Protein AF-A0A1V5YDN8-F1 (afdb_monomer_lite)

Secondary structure (DSSP, 8-state):
----SHHHHHHHHHHTT--HHHHHHHHHHHHH-TTS-EEHHHHHHHHT--HHHHHHHHHHHHHTTSEEEE-SS--TTS----TT--EEEE-HHHHHHHH--

pLDDT: mean 71.86, std 17.34, range [34.38, 89.69]

Structure (mmCIF, N/CA/C/O backbone):
data_AF-A0A1V5YDN8-F1
#
_entry.id   AF-A0A1V5YDN8-F1
#
loop_
_atom_site.group_PDB
_atom_site.id
_atom_site.type_symbol
_atom_site.label_atom_id
_atom_site.label_alt_id
_atom_site.label_comp_id
_atom_site.label_asym_id
_atom_site.label_entity_id
_atom_site.label_seq_id
_atom_site.pdbx_PDB_ins_code
_atom_site.Cartn_x
_atom_site.Cartn_y
_atom_site.Cartn_z
_atom_site.occupancy
_atom_site.B_iso_or_equiv
_atom_site.auth_seq_id
_atom_site.auth_comp_id
_atom_site.auth_asym_id
_atom_site.auth_atom_id
_atom_site.pdbx_PDB_model_num
ATOM 1 N N . MET A 1 1 ? -22.608 0.237 30.790 1.00 35.69 1 MET A N 1
ATOM 2 C CA . MET A 1 1 ? -21.346 -0.031 30.065 1.00 35.69 1 MET A CA 1
ATOM 3 C C . MET A 1 1 ? -21.598 0.170 28.578 1.00 35.69 1 MET A C 1
ATOM 5 O O . MET A 1 1 ? -22.286 -0.649 27.990 1.00 35.69 1 MET A O 1
ATOM 9 N N . SER A 1 2 ? -21.134 1.277 27.991 1.00 40.56 2 SER A N 1
ATOM 10 C CA . SER A 1 2 ? -21.322 1.562 26.561 1.00 40.56 2 SER A CA 1
ATOM 11 C C . SER A 1 2 ? -19.953 1.623 25.885 1.00 40.56 2 SER A C 1
ATOM 13 O O . SER A 1 2 ? -19.284 2.650 25.898 1.00 40.56 2 SER A O 1
ATOM 15 N N . PHE A 1 3 ? -19.500 0.479 25.370 1.00 48.41 3 PHE A N 1
ATOM 16 C CA . PHE A 1 3 ? -18.307 0.359 24.533 1.00 48.41 3 PHE A CA 1
ATOM 17 C C . PHE A 1 3 ? -18.764 -0.002 23.123 1.00 48.41 3 PHE A C 1
ATOM 19 O O . PHE A 1 3 ? -18.933 -1.176 22.810 1.00 48.41 3 PHE A O 1
ATOM 26 N N . LYS A 1 4 ? -19.011 0.998 22.279 1.00 49.94 4 LYS A N 1
ATOM 27 C CA . LYS A 1 4 ? -19.048 0.876 20.811 1.00 49.94 4 LYS A CA 1
ATOM 28 C C . LYS A 1 4 ? -19.218 2.280 20.230 1.00 49.94 4 LYS A C 1
ATOM 30 O O . LYS A 1 4 ? -19.820 3.122 20.873 1.00 49.94 4 LYS A O 1
ATOM 35 N N . PHE A 1 5 ? -18.688 2.510 19.029 1.00 43.69 5 PHE A N 1
ATOM 36 C CA . PHE A 1 5 ? -18.848 3.719 18.192 1.00 43.69 5 PHE A CA 1
ATOM 37 C C . PHE A 1 5 ? -17.757 4.803 18.166 1.00 43.69 5 PHE A C 1
ATOM 39 O O . PHE A 1 5 ? -17.914 5.753 17.410 1.00 43.69 5 PHE A O 1
ATOM 46 N N . CYS A 1 6 ? -16.590 4.641 18.801 1.00 47.97 6 CYS A N 1
ATOM 47 C CA . CYS A 1 6 ? -15.464 5.555 18.502 1.00 47.97 6 CYS A CA 1
ATOM 48 C C . CYS A 1 6 ? -14.679 5.156 17.225 1.00 47.97 6 CYS A C 1
ATOM 50 O O . CYS A 1 6 ? -14.024 5.981 16.593 1.00 47.97 6 CYS A O 1
ATOM 52 N N . TRP A 1 7 ? -14.785 3.893 16.791 1.00 46.62 7 TRP A N 1
ATOM 53 C CA . TRP A 1 7 ? -14.015 3.357 15.657 1.00 46.62 7 TRP A CA 1
ATOM 54 C C . TRP A 1 7 ? -14.628 3.663 14.282 1.00 46.62 7 TRP A C 1
ATOM 56 O O . TRP A 1 7 ? -13.894 3.878 13.325 1.00 46.62 7 TRP A O 1
ATOM 66 N N . LEU A 1 8 ? -15.958 3.753 14.178 1.00 45.59 8 LEU A N 1
ATOM 67 C CA . LEU A 1 8 ? -16.647 3.989 12.901 1.00 45.59 8 LEU A CA 1
ATOM 68 C C . LEU A 1 8 ? -16.438 5.418 12.376 1.00 45.59 8 LEU A C 1
ATOM 70 O O . LEU A 1 8 ? -16.103 5.594 11.210 1.00 45.59 8 LEU A O 1
ATOM 74 N N . GLY A 1 9 ? -16.538 6.441 13.232 1.00 40.19 9 GLY A N 1
ATOM 75 C CA . GLY A 1 9 ? -16.354 7.837 12.807 1.00 40.19 9 GLY A CA 1
ATOM 76 C C . GLY A 1 9 ? -14.923 8.173 12.366 1.00 40.19 9 GLY A C 1
ATOM 77 O O . GLY A 1 9 ? -14.725 9.008 11.484 1.00 40.19 9 GLY A O 1
ATOM 78 N N . LYS A 1 10 ? -13.917 7.499 12.940 1.00 49.84 10 LYS A N 1
ATOM 79 C CA . LYS A 1 10 ? -12.508 7.675 12.555 1.00 49.84 10 LYS A CA 1
ATOM 80 C C . LYS A 1 10 ? -12.221 7.056 11.183 1.00 49.84 10 LYS A C 1
ATOM 82 O O . LYS A 1 10 ? -11.536 7.670 10.376 1.00 49.84 10 LYS A O 1
ATOM 87 N N . VAL A 1 11 ? -12.812 5.892 10.905 1.00 51.50 11 VAL A N 1
ATOM 88 C CA . VAL A 1 11 ? -12.684 5.188 9.619 1.00 51.50 11 VAL A CA 1
ATOM 89 C C . VAL A 1 11 ? -13.361 5.956 8.480 1.00 51.50 11 VAL A C 1
ATOM 91 O O . VAL A 1 11 ? -12.768 6.083 7.412 1.00 51.50 11 VAL A O 1
ATOM 94 N N . VAL A 1 12 ? -14.549 6.530 8.712 1.00 50.78 12 VAL A N 1
ATOM 95 C CA . VAL A 1 12 ? -15.275 7.312 7.692 1.00 50.78 12 VAL A CA 1
ATOM 96 C C . VAL A 1 12 ? -14.492 8.567 7.286 1.00 50.78 12 VAL A C 1
ATOM 98 O O . VAL A 1 12 ? -14.306 8.801 6.097 1.00 50.78 12 VAL A O 1
ATOM 101 N N . LYS A 1 13 ? -13.918 9.312 8.245 1.00 50.66 13 LYS A N 1
ATOM 102 C CA . LYS A 1 13 ? -13.059 10.474 7.937 1.00 50.66 13 LYS A CA 1
ATOM 103 C C . LYS A 1 13 ? -11.800 10.113 7.143 1.00 50.66 13 LYS A C 1
ATOM 105 O O . LYS A 1 13 ? -11.335 10.925 6.352 1.00 50.66 13 LYS A O 1
ATOM 110 N N . SER A 1 14 ? -11.232 8.925 7.350 1.00 52.34 14 SER A N 1
ATOM 111 C CA . SER A 1 14 ? -10.063 8.473 6.585 1.00 52.34 14 SER A CA 1
ATOM 112 C C . SER A 1 14 ? -10.414 8.061 5.152 1.00 52.34 14 SER A C 1
ATOM 114 O O . SER A 1 14 ? -9.571 8.174 4.266 1.00 52.34 14 SER A O 1
ATOM 116 N N . MET A 1 15 ? -11.656 7.641 4.904 1.00 55.06 15 MET A N 1
ATOM 117 C CA . MET A 1 15 ? -12.123 7.182 3.593 1.00 55.06 15 MET A CA 1
ATOM 118 C C . MET A 1 15 ? -12.308 8.334 2.590 1.00 55.06 15 MET A C 1
ATOM 120 O O . MET A 1 15 ? -12.000 8.158 1.412 1.00 55.06 15 MET A O 1
ATOM 124 N N . ASP A 1 16 ?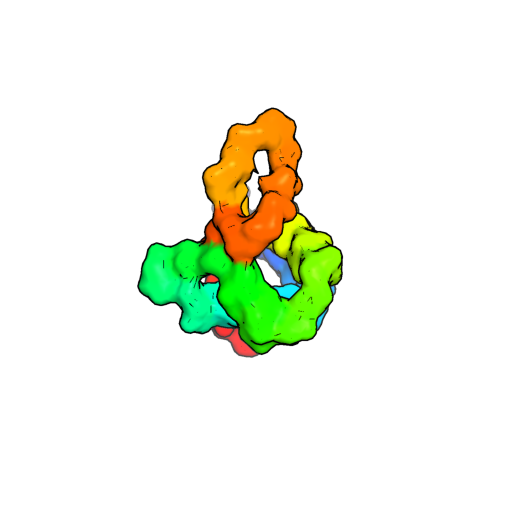 -12.700 9.521 3.068 1.00 58.50 16 ASP A N 1
ATOM 125 C CA . ASP A 1 16 ? -12.752 10.768 2.280 1.00 58.50 16 ASP A CA 1
ATOM 126 C C . ASP A 1 16 ? -11.363 11.333 1.933 1.00 58.50 16 ASP A C 1
ATOM 128 O O . ASP A 1 16 ? -11.225 12.167 1.042 1.00 58.50 16 ASP A O 1
ATOM 132 N N . LEU A 1 17 ? -10.306 10.883 2.618 1.00 67.94 17 LEU A N 1
ATOM 133 C CA . LEU A 1 17 ? -8.938 11.347 2.374 1.00 67.94 17 LEU A CA 1
ATOM 134 C C . LEU A 1 17 ? -8.225 10.557 1.266 1.00 67.94 17 LEU A C 1
ATOM 136 O O . LEU A 1 17 ? -7.163 10.990 0.808 1.00 67.94 17 LEU A O 1
ATOM 140 N N . LEU 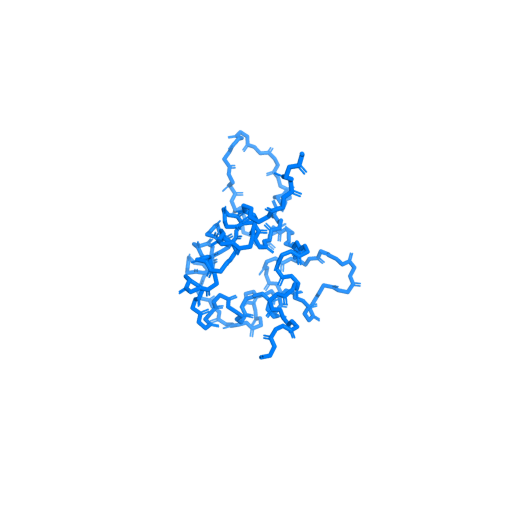A 1 18 ? -8.764 9.409 0.850 1.00 78.69 18 LEU A N 1
ATOM 141 C CA . LEU A 1 18 ? -8.155 8.559 -0.171 1.00 78.69 18 LEU A CA 1
ATOM 142 C C . LEU A 1 18 ? -8.559 9.005 -1.571 1.00 78.69 18 LEU A C 1
ATOM 144 O O . LEU A 1 18 ? -9.737 8.961 -1.929 1.00 78.69 18 LEU A O 1
ATOM 148 N N . ASP A 1 19 ? -7.563 9.349 -2.382 1.00 84.50 19 ASP A N 1
ATOM 149 C CA . ASP A 1 19 ? -7.783 9.643 -3.794 1.00 84.50 19 ASP A CA 1
ATOM 150 C C . ASP A 1 19 ? -7.850 8.355 -4.645 1.00 84.50 19 ASP A C 1
ATOM 152 O O . ASP A 1 19 ? -7.588 7.238 -4.180 1.00 84.50 19 ASP A O 1
ATOM 156 N N . ASP A 1 20 ? -8.207 8.498 -5.923 1.00 85.88 20 ASP A N 1
ATOM 157 C CA . ASP A 1 20 ? -8.319 7.363 -6.847 1.00 85.88 20 ASP A CA 1
ATOM 158 C C . ASP A 1 20 ? -7.005 6.596 -7.016 1.00 85.88 20 ASP A C 1
ATOM 160 O O . ASP A 1 20 ? -6.999 5.377 -7.210 1.00 85.88 20 ASP A O 1
ATOM 164 N N . MET A 1 21 ? -5.870 7.288 -6.927 1.00 87.56 21 MET A N 1
ATOM 165 C CA . MET A 1 21 ? -4.562 6.659 -7.055 1.00 87.56 21 MET A CA 1
ATOM 166 C C . MET A 1 21 ? -4.222 5.810 -5.833 1.00 87.56 21 MET A C 1
ATOM 168 O O . MET A 1 21 ? -3.683 4.715 -5.995 1.00 87.56 21 MET A O 1
ATOM 172 N N . ASP A 1 22 ? -4.593 6.251 -4.637 1.00 88.38 22 ASP A N 1
ATOM 173 C CA . ASP A 1 22 ? -4.454 5.481 -3.406 1.00 88.38 22 ASP A CA 1
ATOM 174 C C . ASP A 1 22 ? -5.306 4.203 -3.472 1.00 88.38 22 ASP A C 1
ATOM 176 O O . ASP A 1 22 ? -4.812 3.107 -3.195 1.00 88.38 22 ASP A O 1
ATOM 180 N N . ARG A 1 23 ? -6.548 4.300 -3.966 1.00 87.56 23 ARG A N 1
ATOM 181 C CA . ARG A 1 23 ? -7.415 3.129 -4.202 1.00 87.56 23 AR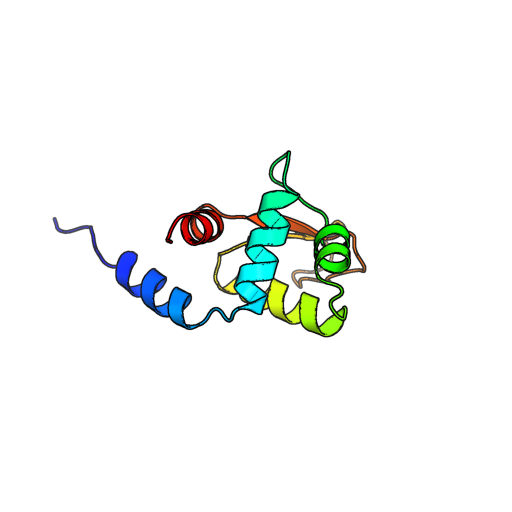G A CA 1
ATOM 182 C C . ARG A 1 23 ? -6.815 2.164 -5.224 1.00 87.56 23 ARG A C 1
ATOM 184 O O . ARG A 1 23 ? -6.852 0.947 -5.025 1.00 87.56 23 ARG A O 1
ATOM 191 N N . ARG A 1 24 ? -6.219 2.682 -6.303 1.00 89.06 24 ARG A N 1
ATOM 192 C CA . ARG A 1 24 ? -5.513 1.868 -7.308 1.00 89.06 24 ARG A CA 1
ATOM 193 C C . ARG A 1 24 ? -4.290 1.166 -6.724 1.00 89.06 24 ARG A C 1
ATOM 195 O O . ARG A 1 24 ? -4.045 0.017 -7.080 1.00 89.06 24 ARG A O 1
ATOM 202 N N . ILE A 1 25 ? -3.556 1.809 -5.816 1.00 89.19 25 ILE A N 1
ATOM 203 C CA . ILE A 1 25 ? -2.438 1.190 -5.089 1.00 89.19 25 ILE A CA 1
ATOM 204 C C . ILE A 1 25 ? -2.937 0.043 -4.208 1.00 89.19 25 ILE A C 1
ATOM 206 O O . ILE A 1 25 ? -2.401 -1.060 -4.307 1.00 89.19 25 ILE A O 1
ATOM 210 N N . LEU A 1 26 ? -3.986 0.259 -3.410 1.00 89.69 26 LEU A N 1
ATOM 211 C CA . LEU A 1 26 ? -4.566 -0.787 -2.557 1.00 89.69 26 LEU A CA 1
ATOM 212 C C . LEU A 1 26 ? -5.055 -1.986 -3.381 1.00 89.69 26 LEU A C 1
ATOM 214 O O . LEU A 1 26 ? -4.746 -3.132 -3.056 1.00 89.69 26 LEU A O 1
ATOM 218 N N . ARG A 1 27 ? -5.744 -1.730 -4.499 1.00 89.44 27 ARG A N 1
ATOM 219 C CA . ARG A 1 27 ? -6.182 -2.778 -5.430 1.00 89.44 27 ARG A CA 1
ATOM 220 C C . ARG A 1 27 ? -5.001 -3.528 -6.044 1.00 89.44 27 ARG A C 1
ATOM 222 O O . ARG A 1 27 ? -5.007 -4.754 -6.075 1.00 89.44 27 ARG A O 1
ATOM 229 N N . ALA A 1 28 ? -3.970 -2.812 -6.488 1.00 89.62 28 ALA A N 1
ATOM 230 C CA . ALA A 1 28 ? -2.789 -3.431 -7.077 1.00 89.62 28 ALA A CA 1
ATOM 231 C C . ALA A 1 28 ? -2.026 -4.309 -6.072 1.00 89.62 28 ALA A C 1
ATOM 233 O O . ALA A 1 28 ? -1.473 -5.333 -6.480 1.00 89.62 28 ALA A O 1
ATOM 234 N N . ILE A 1 29 ? -2.019 -3.933 -4.785 1.00 89.00 29 ILE A N 1
ATOM 235 C CA . ILE A 1 29 ? -1.489 -4.761 -3.696 1.00 89.00 29 ILE A CA 1
ATOM 236 C C . ILE A 1 29 ? -2.337 -6.025 -3.539 1.00 89.00 29 ILE A C 1
ATOM 238 O O . ILE A 1 29 ? -1.778 -7.115 -3.540 1.00 89.00 29 ILE A O 1
ATOM 242 N N . TRP A 1 30 ? -3.664 -5.897 -3.452 1.00 88.56 30 TRP A N 1
ATOM 243 C CA . TRP A 1 30 ? -4.583 -7.033 -3.304 1.00 88.56 30 TRP A CA 1
ATOM 244 C C . TRP A 1 30 ? -4.425 -8.071 -4.415 1.00 88.56 30 TRP A C 1
ATOM 246 O O . TRP A 1 30 ? -4.196 -9.242 -4.138 1.00 88.56 30 TRP A O 1
ATOM 256 N N . GLU A 1 31 ? -4.470 -7.630 -5.673 1.00 87.06 31 GLU A N 1
ATOM 257 C CA . GLU A 1 31 ? -4.386 -8.505 -6.850 1.00 87.06 31 GLU A CA 1
ATOM 258 C C . GLU A 1 31 ? -3.074 -9.296 -6.931 1.00 87.06 31 GLU A C 1
ATOM 260 O O . GLU A 1 31 ? -3.015 -10.340 -7.574 1.00 87.06 31 GLU A O 1
ATOM 265 N N . ARG A 1 32 ? -2.005 -8.787 -6.313 1.00 83.31 32 ARG A N 1
ATOM 266 C CA . ARG A 1 32 ? -0.649 -9.354 -6.395 1.00 83.31 32 ARG A CA 1
ATOM 267 C C . ARG A 1 32 ? -0.188 -9.991 -5.087 1.00 83.31 32 ARG A C 1
ATOM 269 O O . ARG A 1 32 ? 0.927 -10.499 -5.019 1.00 83.31 32 ARG A O 1
ATOM 276 N N . SER A 1 33 ? -1.036 -9.974 -4.065 1.00 78.44 33 SER A N 1
ATOM 277 C CA . SER A 1 33 ? -0.774 -10.504 -2.731 1.00 78.44 33 SER A CA 1
ATOM 278 C C . SER A 1 33 ? -1.333 -11.925 -2.602 1.00 78.44 33 SER A C 1
ATOM 280 O O . SER A 1 33 ? -2.220 -12.198 -1.798 1.00 78.44 33 SER A O 1
ATOM 282 N N . LEU A 1 34 ? -0.816 -12.859 -3.412 1.00 66.94 34 LEU A N 1
ATOM 283 C CA . LEU A 1 34 ? -1.239 -14.270 -3.361 1.00 66.94 34 LEU A CA 1
ATOM 284 C C . LEU A 1 34 ? -0.958 -14.917 -1.992 1.00 66.94 34 LEU A C 1
ATOM 286 O O . LEU A 1 34 ? -1.677 -15.818 -1.575 1.00 66.94 34 LEU A O 1
ATOM 290 N N . THR A 1 35 ? 0.072 -14.444 -1.284 1.00 67.94 35 THR A N 1
ATOM 291 C CA . THR A 1 35 ? 0.530 -14.962 0.018 1.00 67.94 35 THR A CA 1
ATOM 292 C C . THR A 1 35 ? 0.381 -13.950 1.160 1.00 67.94 35 THR A C 1
ATOM 294 O O . THR A 1 35 ? 0.896 -14.162 2.255 1.00 67.94 35 THR A O 1
ATOM 297 N N . GLY A 1 36 ? -0.302 -12.827 0.928 1.00 76.38 36 GLY A N 1
ATOM 298 C CA . GLY A 1 36 ? -0.476 -11.768 1.923 1.00 76.38 36 GLY A CA 1
ATOM 299 C C . GLY A 1 36 ? 0.569 -10.648 1.861 1.00 76.38 36 GLY A C 1
ATOM 300 O O . GLY A 1 36 ? 0.248 -9.545 2.300 1.00 76.38 36 GLY A O 1
ATOM 301 N N . TRP A 1 37 ? 1.750 -10.873 1.276 1.00 83.75 37 TRP A N 1
ATOM 302 C CA . TRP A 1 37 ? 2.792 -9.855 1.078 1.00 83.75 37 TRP A CA 1
ATOM 303 C C . TRP A 1 37 ? 3.133 -9.680 -0.406 1.00 83.75 37 TRP A C 1
ATOM 305 O O . TRP A 1 37 ? 3.154 -10.642 -1.169 1.00 83.75 37 TRP A O 1
ATOM 315 N N . VAL A 1 38 ? 3.431 -8.449 -0.822 1.00 86.06 38 VAL A N 1
ATOM 316 C CA . VAL A 1 38 ? 3.826 -8.105 -2.194 1.00 86.06 38 VAL A CA 1
ATOM 317 C C . VAL A 1 38 ? 4.985 -7.120 -2.199 1.00 86.06 38 VAL A C 1
ATOM 319 O O . VAL A 1 38 ? 5.016 -6.174 -1.418 1.00 86.06 38 VAL A O 1
ATOM 322 N N . PHE A 1 39 ? 5.932 -7.285 -3.115 1.00 84.06 39 PHE A N 1
ATOM 323 C CA . PHE A 1 39 ? 6.996 -6.300 -3.281 1.00 84.06 39 PHE A CA 1
ATOM 324 C C . PHE A 1 39 ? 6.483 -5.003 -3.914 1.00 84.06 39 PHE A C 1
ATOM 326 O O . PHE A 1 39 ? 5.718 -5.014 -4.883 1.00 84.06 39 PHE A O 1
ATOM 333 N N . SER A 1 40 ? 6.966 -3.866 -3.415 1.00 82.50 40 SER A N 1
ATOM 334 C CA . SER A 1 40 ? 6.604 -2.542 -3.924 1.00 82.50 40 SER A CA 1
ATOM 335 C C . SER A 1 40 ? 6.954 -2.353 -5.406 1.00 82.50 40 SER A C 1
ATOM 337 O O . SER A 1 40 ? 6.216 -1.668 -6.112 1.00 82.50 40 SER A O 1
ATOM 339 N N . VAL A 1 41 ? 7.992 -3.019 -5.934 1.00 81.06 41 VAL A N 1
ATOM 340 C CA . VAL A 1 41 ? 8.281 -3.034 -7.385 1.00 81.06 41 VAL A CA 1
ATOM 341 C C . VAL A 1 41 ? 7.141 -3.594 -8.225 1.00 81.06 41 VAL A C 1
ATOM 343 O O . VAL A 1 41 ? 6.873 -3.062 -9.302 1.00 81.06 41 VAL A O 1
ATOM 346 N N . ASN A 1 42 ? 6.432 -4.613 -7.738 1.00 82.19 42 ASN A N 1
ATOM 347 C CA . ASN A 1 42 ? 5.350 -5.246 -8.492 1.00 82.19 42 ASN A CA 1
ATOM 348 C C . ASN A 1 42 ? 4.153 -4.299 -8.600 1.00 82.19 42 ASN A C 1
ATOM 350 O O . ASN A 1 42 ? 3.531 -4.186 -9.655 1.00 82.19 42 ASN A O 1
ATOM 354 N N . VAL A 1 43 ? 3.875 -3.563 -7.523 1.00 84.94 43 VAL A N 1
ATOM 355 C CA . VAL A 1 43 ? 2.829 -2.535 -7.482 1.00 84.94 43 VAL A CA 1
ATOM 356 C C . VAL A 1 43 ? 3.227 -1.324 -8.336 1.00 84.94 43 VAL A C 1
ATOM 358 O O . VAL A 1 43 ? 2.407 -0.809 -9.094 1.00 84.94 43 VAL A O 1
ATOM 361 N N . LYS A 1 44 ? 4.499 -0.903 -8.284 1.00 84.75 44 LYS A N 1
ATOM 362 C CA . LYS A 1 44 ? 5.036 0.181 -9.123 1.00 84.75 44 LYS A CA 1
ATOM 363 C C . LYS A 1 44 ? 4.882 -0.138 -10.607 1.00 84.75 44 LYS A C 1
ATOM 365 O O . LYS A 1 44 ? 4.370 0.685 -11.363 1.00 84.75 44 LYS A O 1
ATOM 370 N N . SER A 1 45 ? 5.330 -1.330 -11.004 1.00 82.38 45 SER A N 1
ATOM 371 C CA . SER A 1 45 ? 5.293 -1.815 -12.384 1.00 82.38 45 SER A CA 1
ATOM 372 C C . SER A 1 45 ? 3.858 -1.869 -12.915 1.00 82.38 45 SER A C 1
ATOM 374 O O . SER A 1 45 ? 3.578 -1.375 -14.006 1.00 82.38 45 SER A O 1
ATOM 376 N N . ALA A 1 46 ? 2.922 -2.355 -12.096 1.00 84.50 46 ALA A N 1
ATOM 377 C CA . ALA A 1 46 ? 1.504 -2.425 -12.437 1.00 84.50 46 ALA A CA 1
ATOM 378 C C . ALA A 1 46 ? 0.865 -1.064 -12.729 1.00 84.50 46 ALA A C 1
ATOM 380 O O . ALA A 1 46 ? 0.022 -0.947 -13.616 1.00 84.50 46 ALA A O 1
ATOM 381 N N . LEU A 1 47 ? 1.249 -0.039 -11.969 1.00 85.00 47 LEU A N 1
ATOM 382 C CA . LEU A 1 47 ? 0.634 1.283 -12.055 1.00 85.00 47 LEU A CA 1
ATOM 383 C C . LEU A 1 47 ? 1.432 2.263 -12.920 1.00 85.00 47 LEU A C 1
ATOM 385 O O . LEU A 1 47 ? 0.971 3.384 -13.121 1.00 85.00 47 LEU A O 1
ATOM 389 N N . ARG A 1 48 ? 2.606 1.854 -13.427 1.00 84.19 48 ARG A N 1
ATOM 390 C CA . ARG A 1 48 ? 3.556 2.702 -14.171 1.00 84.19 48 ARG A CA 1
ATOM 391 C C . ARG A 1 48 ? 3.819 4.040 -13.468 1.00 84.19 48 ARG A C 1
ATOM 393 O O . ARG A 1 48 ? 3.927 5.080 -14.108 1.00 84.19 48 ARG A O 1
ATOM 400 N N . LEU A 1 49 ? 3.896 4.010 -12.136 1.00 79.50 49 LEU A N 1
ATOM 401 C CA . LEU A 1 49 ? 4.071 5.211 -11.323 1.00 79.50 49 LEU A CA 1
ATOM 402 C C . LEU A 1 49 ? 5.537 5.594 -11.170 1.00 79.50 49 LEU A C 1
ATOM 404 O O . LEU A 1 49 ? 6.425 4.745 -11.020 1.00 79.50 49 LEU A O 1
ATOM 408 N N . GLU A 1 50 ? 5.770 6.902 -11.101 1.00 78.94 50 GLU A N 1
ATOM 409 C CA . GLU A 1 50 ? 7.057 7.433 -10.684 1.00 78.94 50 GLU A CA 1
ATOM 410 C C . GLU A 1 50 ? 7.388 7.004 -9.254 1.00 78.94 50 GLU A C 1
ATOM 412 O O . GLU A 1 50 ? 6.542 7.000 -8.354 1.00 78.94 50 GLU A O 1
ATOM 417 N N . LYS A 1 51 ? 8.664 6.672 -9.033 1.00 71.56 51 LYS A N 1
ATOM 418 C CA . LYS A 1 51 ? 9.156 6.149 -7.752 1.00 71.56 51 LYS A CA 1
ATOM 419 C C . LYS A 1 51 ? 8.808 7.085 -6.591 1.00 71.56 51 LYS A C 1
ATOM 421 O O . LYS A 1 51 ? 8.241 6.636 -5.602 1.00 71.56 51 LYS A O 1
ATOM 426 N N . LYS A 1 52 ? 9.114 8.380 -6.717 1.00 74.94 52 LYS A N 1
ATOM 427 C CA . LYS A 1 52 ? 8.907 9.369 -5.647 1.00 74.94 52 LYS A CA 1
ATOM 428 C C . LYS A 1 52 ? 7.427 9.518 -5.284 1.00 74.94 52 LYS A C 1
ATOM 430 O O . LYS A 1 52 ? 7.086 9.497 -4.104 1.00 74.94 52 LYS A O 1
ATOM 435 N N . ALA A 1 53 ? 6.560 9.597 -6.294 1.00 77.75 53 ALA A N 1
ATOM 436 C CA . ALA A 1 53 ? 5.116 9.700 -6.107 1.00 77.75 53 ALA A CA 1
ATOM 437 C C . ALA A 1 53 ? 4.541 8.457 -5.412 1.00 77.75 53 ALA A C 1
ATOM 439 O O . ALA A 1 53 ? 3.726 8.571 -4.499 1.00 77.75 53 ALA A O 1
ATOM 440 N N . MET A 1 54 ? 5.004 7.265 -5.797 1.00 82.75 54 MET A N 1
ATOM 441 C CA . MET A 1 54 ? 4.564 6.020 -5.178 1.00 82.75 54 MET A CA 1
ATOM 442 C C . MET A 1 54 ? 5.000 5.917 -3.711 1.00 82.75 54 MET A C 1
ATOM 444 O O . MET A 1 54 ? 4.190 5.558 -2.862 1.00 82.75 54 MET A O 1
ATOM 448 N N . LEU A 1 55 ? 6.258 6.243 -3.397 1.00 80.06 55 LEU A N 1
ATOM 449 C CA . LEU A 1 55 ? 6.766 6.157 -2.025 1.00 80.06 55 LEU A CA 1
ATOM 450 C C . LEU A 1 55 ? 6.011 7.098 -1.082 1.00 80.06 55 LEU A C 1
ATOM 452 O O . LEU A 1 55 ? 5.604 6.660 -0.010 1.00 80.06 55 LEU A O 1
ATOM 456 N N . GLY A 1 56 ? 5.748 8.342 -1.499 1.00 81.88 56 GLY A N 1
ATOM 457 C CA . GLY A 1 56 ? 4.954 9.282 -0.699 1.00 81.88 56 GLY A CA 1
ATOM 458 C C . GLY A 1 56 ? 3.555 8.746 -0.377 1.00 81.88 56 GLY A C 1
ATOM 459 O O . GLY A 1 56 ? 3.094 8.838 0.759 1.00 81.88 56 GLY A O 1
ATOM 460 N N . ARG A 1 57 ? 2.911 8.094 -1.351 1.00 86.06 57 ARG A N 1
ATOM 461 C CA . ARG A 1 57 ? 1.593 7.466 -1.170 1.00 86.06 57 ARG A CA 1
ATOM 462 C C . ARG A 1 57 ? 1.640 6.243 -0.260 1.00 86.06 57 ARG A C 1
ATOM 464 O O . ARG A 1 57 ? 0.767 6.081 0.582 1.00 86.06 57 ARG A O 1
ATOM 471 N N . LEU A 1 58 ? 2.668 5.403 -0.373 1.00 85.25 58 LEU A N 1
ATOM 472 C CA . LEU A 1 58 ? 2.841 4.244 0.507 1.00 85.25 58 LEU A CA 1
ATOM 473 C C . LEU A 1 58 ? 3.087 4.652 1.965 1.00 85.25 58 LEU A C 1
ATOM 475 O O . LEU A 1 58 ? 2.526 4.028 2.862 1.00 85.25 58 LEU A O 1
ATOM 479 N N . VAL A 1 59 ? 3.883 5.700 2.206 1.00 83.81 59 VAL A N 1
ATOM 480 C CA . VAL A 1 59 ? 4.083 6.257 3.556 1.00 83.81 59 VAL A CA 1
ATOM 481 C C . VAL A 1 59 ? 2.744 6.703 4.132 1.00 83.81 59 VAL A C 1
ATOM 483 O O . VAL A 1 59 ? 2.349 6.227 5.193 1.00 83.81 59 VAL A O 1
ATOM 486 N N . ARG A 1 60 ? 1.994 7.512 3.379 1.00 83.75 60 ARG A N 1
ATOM 487 C CA . ARG A 1 60 ? 0.669 7.988 3.783 1.00 83.75 60 ARG A CA 1
ATOM 488 C C . ARG A 1 60 ? -0.304 6.838 4.073 1.00 83.75 60 ARG A C 1
ATOM 490 O O . ARG A 1 60 ? -0.957 6.826 5.110 1.00 83.75 60 ARG A O 1
ATOM 497 N N . LEU A 1 61 ? -0.399 5.846 3.185 1.00 87.19 61 LEU A N 1
ATOM 498 C CA . LEU A 1 61 ? -1.276 4.681 3.363 1.00 87.19 61 LEU A CA 1
ATOM 499 C C . LEU A 1 61 ? -0.901 3.842 4.592 1.00 87.19 61 LEU A C 1
ATOM 501 O O . LEU A 1 61 ? -1.785 3.264 5.229 1.00 87.19 61 LEU A O 1
ATOM 505 N N . LYS A 1 62 ? 0.390 3.779 4.936 1.00 86.94 62 LYS A N 1
ATOM 506 C CA . LYS A 1 62 ? 0.864 3.129 6.160 1.00 86.94 62 LYS A CA 1
ATOM 507 C C . LYS A 1 62 ? 0.477 3.929 7.401 1.00 86.94 62 LYS A C 1
ATOM 509 O O . LYS A 1 62 ? -0.039 3.345 8.346 1.00 86.94 62 LYS A O 1
ATOM 514 N N . GLU A 1 63 ? 0.693 5.242 7.397 1.00 84.31 63 GLU A N 1
ATOM 515 C CA . GLU A 1 63 ? 0.318 6.132 8.507 1.00 84.31 63 GLU A CA 1
ATOM 516 C C . GLU A 1 63 ? -1.190 6.102 8.785 1.00 84.31 63 GLU A C 1
ATOM 518 O O . GLU A 1 63 ? -1.616 6.133 9.938 1.00 84.31 63 GLU A O 1
ATOM 523 N N . LEU A 1 64 ? -2.000 5.964 7.734 1.00 84.62 64 LEU A N 1
ATOM 524 C CA . LEU A 1 64 ? -3.450 5.795 7.835 1.00 84.62 64 LEU A CA 1
ATOM 525 C C . LEU A 1 64 ? -3.881 4.376 8.256 1.00 84.62 64 LEU A C 1
ATOM 527 O O . LEU A 1 64 ? -5.060 4.151 8.520 1.00 84.62 64 LEU A O 1
ATOM 531 N N . GLY A 1 65 ? -2.954 3.417 8.329 1.00 85.75 65 GLY A N 1
ATOM 532 C CA . GLY A 1 65 ? -3.219 2.047 8.773 1.00 85.75 65 GLY A CA 1
ATOM 533 C C . GLY A 1 65 ? -3.844 1.130 7.718 1.00 85.75 65 GLY A C 1
ATOM 534 O O . GLY A 1 65 ? -4.346 0.061 8.067 1.00 85.75 65 GLY A O 1
ATOM 535 N N . TYR A 1 66 ? -3.823 1.502 6.435 1.00 87.19 66 TYR A N 1
ATOM 536 C CA . TYR A 1 66 ? -4.364 0.675 5.345 1.00 87.19 66 TYR A CA 1
ATOM 537 C C . TYR A 1 66 ? -3.393 -0.407 4.870 1.00 87.19 66 TYR A C 1
ATOM 539 O O . TYR A 1 66 ? -3.816 -1.441 4.346 1.00 87.19 66 TYR A O 1
ATOM 547 N N . ILE A 1 67 ? -2.091 -0.180 5.052 1.00 89.44 67 ILE A N 1
ATOM 548 C CA . ILE A 1 67 ? -1.054 -1.141 4.682 1.00 89.44 67 ILE A CA 1
ATOM 549 C C . ILE A 1 67 ? -0.031 -1.318 5.799 1.00 89.44 67 ILE A C 1
ATOM 551 O O . ILE A 1 67 ? 0.344 -0.372 6.488 1.00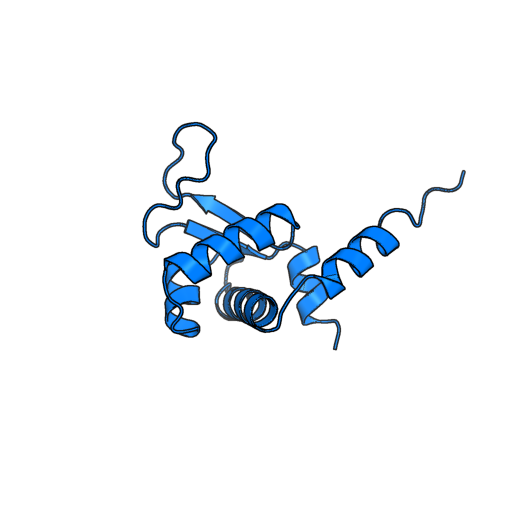 89.44 67 ILE A O 1
ATOM 555 N N . ASN A 1 68 ? 0.481 -2.535 5.905 1.00 87.00 68 ASN A N 1
ATOM 556 C CA . ASN A 1 68 ? 1.738 -2.826 6.565 1.00 87.00 68 ASN A CA 1
ATOM 557 C C . ASN A 1 68 ? 2.860 -2.733 5.529 1.00 87.00 68 ASN A C 1
ATOM 559 O O . ASN A 1 68 ? 2.713 -3.192 4.396 1.00 87.00 68 ASN A O 1
ATOM 563 N N . ALA A 1 69 ? 3.992 -2.156 5.924 1.00 82.94 69 ALA A N 1
ATOM 564 C CA . ALA A 1 69 ? 5.197 -2.140 5.105 1.00 82.94 69 ALA A CA 1
ATOM 565 C C . ALA A 1 69 ? 6.384 -2.618 5.937 1.00 82.94 69 ALA A C 1
ATOM 567 O O . ALA A 1 69 ? 6.691 -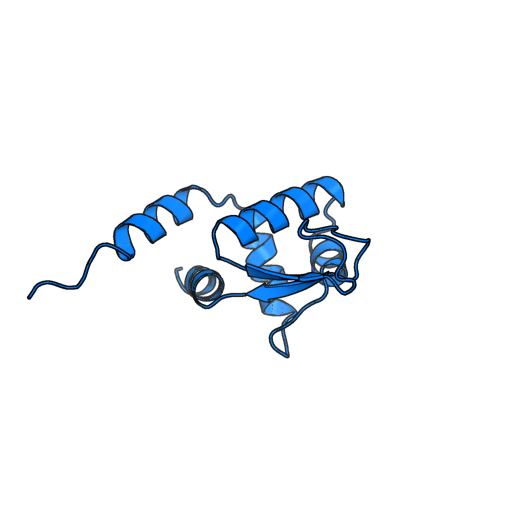2.010 6.971 1.00 82.94 69 ALA A O 1
ATOM 568 N N . GLN A 1 70 ? 7.034 -3.678 5.463 1.00 77.44 70 GLN A N 1
ATOM 569 C CA . GLN A 1 70 ? 8.300 -4.186 5.972 1.00 77.44 70 GLN A CA 1
ATOM 570 C C . GLN A 1 70 ? 9.411 -3.814 4.991 1.00 77.44 70 GLN A C 1
ATOM 572 O O . GLN A 1 70 ? 9.319 -4.077 3.789 1.00 77.44 70 GLN A O 1
ATOM 577 N N . SER A 1 71 ? 10.455 -3.170 5.509 1.00 68.25 71 SER A N 1
ATOM 578 C CA . SER A 1 71 ? 11.689 -2.973 4.756 1.00 68.25 71 SER A CA 1
ATOM 579 C C . SER A 1 71 ? 12.482 -4.273 4.787 1.00 68.25 71 SER A C 1
ATOM 581 O O . SER A 1 71 ? 12.638 -4.869 5.850 1.00 68.25 71 SER A O 1
ATOM 583 N N . GLY A 1 72 ? 13.020 -4.689 3.641 1.00 54.03 72 GLY A N 1
ATOM 584 C CA . GLY A 1 72 ? 13.985 -5.788 3.580 1.00 54.03 72 GLY A CA 1
ATOM 585 C C . GLY A 1 72 ? 15.317 -5.477 4.283 1.00 54.03 72 GLY A C 1
ATOM 586 O O . GLY A 1 72 ? 16.121 -6.384 4.463 1.00 54.03 72 GLY A O 1
ATOM 587 N N . SER A 1 73 ? 15.557 -4.225 4.702 1.00 45.84 73 SER A N 1
ATOM 588 C CA . SER A 1 73 ? 16.686 -3.843 5.559 1.00 45.84 73 SER A CA 1
ATOM 589 C C . SER A 1 73 ? 16.214 -2.957 6.715 1.00 45.84 73 SER A C 1
ATOM 591 O O . SER A 1 73 ? 15.693 -1.860 6.489 1.00 45.84 73 SER A O 1
ATOM 593 N N . PHE A 1 74 ? 16.388 -3.443 7.942 1.00 39.62 74 PHE A N 1
ATOM 594 C CA . PHE A 1 74 ? 16.142 -2.707 9.179 1.00 39.62 74 PHE A CA 1
ATOM 595 C C . PHE A 1 74 ? 17.366 -1.832 9.459 1.00 39.62 74 PHE A C 1
ATOM 597 O O . PHE A 1 74 ? 18.426 -2.367 9.763 1.00 39.62 74 PHE A O 1
ATOM 604 N N . ASP A 1 75 ? 17.234 -0.516 9.314 1.00 36.09 75 ASP A N 1
ATOM 605 C CA . ASP A 1 75 ? 18.236 0.428 9.809 1.00 36.09 75 ASP A CA 1
ATOM 606 C C . ASP A 1 75 ? 17.510 1.612 10.465 1.00 36.09 75 ASP A C 1
ATOM 608 O O . ASP A 1 75 ? 16.639 2.238 9.858 1.00 36.09 75 ASP A O 1
ATOM 612 N N . GLU A 1 76 ? 17.818 1.820 11.745 1.00 34.38 76 GLU A N 1
ATOM 613 C CA . GLU A 1 76 ? 17.582 3.033 12.542 1.00 34.38 76 GLU A CA 1
ATOM 614 C C . GLU A 1 76 ? 16.198 3.710 12.479 1.00 34.38 76 GLU A C 1
ATOM 616 O O . GLU A 1 76 ? 16.102 4.902 12.208 1.00 34.38 76 GLU A O 1
ATOM 621 N N . GLY A 1 77 ? 15.103 3.005 12.794 1.00 43.97 77 GLY A N 1
ATOM 622 C CA . GLY A 1 77 ? 13.851 3.645 13.260 1.00 43.97 77 GLY A CA 1
ATOM 623 C C . GLY A 1 77 ? 13.121 4.573 12.270 1.00 43.97 77 GLY A C 1
ATOM 624 O O . GLY A 1 77 ? 12.035 5.067 12.571 1.00 43.97 77 GLY A O 1
ATOM 625 N N . HIS A 1 78 ? 13.661 4.753 11.070 1.00 41.06 78 HIS A N 1
ATOM 626 C CA . HIS A 1 78 ? 13.096 5.501 9.964 1.00 41.06 78 HIS A CA 1
ATOM 627 C C . HIS A 1 78 ? 12.821 4.523 8.824 1.00 41.06 78 HIS A C 1
ATOM 629 O O . HIS A 1 78 ? 13.615 3.634 8.528 1.00 41.06 78 HIS A O 1
ATOM 635 N N . LEU A 1 79 ? 11.667 4.656 8.168 1.00 46.53 79 LEU A N 1
ATOM 636 C CA . LEU A 1 79 ? 11.350 3.892 6.961 1.00 46.53 79 LEU A CA 1
ATOM 637 C C . LEU A 1 79 ? 12.301 4.314 5.832 1.00 46.53 79 LEU A C 1
ATOM 639 O O . LEU A 1 79 ? 11.965 5.146 4.990 1.00 46.53 79 LEU A O 1
ATOM 643 N N . ILE A 1 80 ? 13.497 3.732 5.797 1.00 48.09 80 ILE A N 1
ATOM 644 C CA . ILE A 1 80 ? 14.397 3.846 4.658 1.00 48.09 80 ILE A CA 1
ATOM 645 C C . ILE A 1 80 ? 13.833 2.915 3.590 1.00 48.09 80 ILE A C 1
ATOM 647 O O . ILE A 1 80 ? 14.153 1.731 3.524 1.00 48.09 80 ILE A O 1
ATOM 651 N N . LEU A 1 81 ? 12.929 3.451 2.768 1.00 52.28 81 LEU A N 1
ATOM 652 C CA . LEU A 1 81 ? 12.395 2.774 1.593 1.00 52.28 81 LEU A CA 1
ATOM 653 C C . LEU A 1 81 ? 13.524 2.627 0.558 1.00 52.28 81 LEU A C 1
ATOM 655 O O . LEU A 1 81 ? 13.588 3.369 -0.422 1.00 52.28 81 LEU A O 1
ATOM 659 N N . LYS A 1 82 ? 14.438 1.678 0.785 1.00 50.88 82 LYS A N 1
ATOM 660 C CA . LYS A 1 82 ? 15.446 1.286 -0.201 1.00 50.88 82 LYS A CA 1
ATOM 661 C C . LYS A 1 82 ? 14.748 0.640 -1.394 1.00 50.88 82 LYS A C 1
ATOM 663 O O . LYS A 1 82 ? 13.708 -0.010 -1.262 1.00 50.88 82 LYS A O 1
ATOM 668 N N . ASP A 1 83 ? 15.299 0.922 -2.568 1.00 51.62 83 ASP A N 1
ATOM 669 C CA . ASP A 1 83 ? 14.757 0.583 -3.879 1.00 51.62 83 ASP A CA 1
ATOM 670 C C . ASP A 1 83 ? 14.117 -0.802 -3.940 1.00 51.62 83 ASP A C 1
ATOM 672 O O . ASP A 1 83 ? 14.789 -1.815 -3.833 1.00 51.62 83 ASP A O 1
ATOM 676 N N . GLY A 1 84 ? 12.802 -0.836 -4.146 1.00 54.25 84 GLY A N 1
ATOM 677 C CA . GLY A 1 84 ? 12.095 -1.992 -4.686 1.00 54.25 84 GLY A CA 1
ATOM 678 C C . GLY A 1 84 ? 11.967 -3.261 -3.841 1.00 54.25 84 GLY A C 1
ATOM 679 O O . GLY A 1 84 ? 11.196 -4.134 -4.226 1.00 54.25 84 GLY A O 1
ATOM 680 N N . PHE A 1 85 ? 12.613 -3.351 -2.679 1.00 63.38 85 PHE A N 1
ATOM 681 C CA . PHE A 1 85 ? 12.562 -4.543 -1.817 1.00 63.38 85 PHE A CA 1
ATOM 682 C C . PHE A 1 85 ? 11.589 -4.431 -0.637 1.00 63.38 85 PHE A C 1
ATOM 684 O O . PHE A 1 85 ? 11.547 -5.310 0.219 1.00 63.38 85 PHE A O 1
ATOM 691 N N . ASN A 1 86 ? 10.781 -3.371 -0.580 1.00 76.19 86 ASN A N 1
ATOM 692 C CA . ASN A 1 86 ? 9.788 -3.228 0.484 1.00 76.19 86 ASN A CA 1
ATOM 693 C C . ASN A 1 86 ? 8.640 -4.205 0.256 1.00 76.19 86 ASN A C 1
ATOM 695 O O . ASN A 1 86 ? 8.008 -4.175 -0.804 1.00 76.19 86 ASN A O 1
ATOM 699 N N . GLN A 1 87 ? 8.361 -5.031 1.256 1.00 84.06 87 GLN A N 1
ATOM 700 C CA . GLN A 1 87 ? 7.190 -5.887 1.269 1.00 84.06 87 GLN A CA 1
ATOM 701 C C . GLN A 1 87 ? 6.009 -5.101 1.831 1.00 84.06 87 GLN A C 1
ATOM 703 O O . GLN A 1 87 ? 6.095 -4.462 2.879 1.00 84.06 87 GLN A O 1
ATOM 708 N N . LEU A 1 88 ? 4.905 -5.129 1.100 1.00 87.62 88 LEU A N 1
ATOM 709 C CA . LEU A 1 88 ? 3.656 -4.453 1.396 1.00 87.62 88 LEU A CA 1
ATOM 710 C C . LEU A 1 88 ? 2.588 -5.507 1.660 1.00 87.62 88 LEU A C 1
ATOM 712 O O . LEU A 1 88 ? 2.506 -6.502 0.946 1.00 87.62 88 LEU A O 1
ATOM 716 N N . GLN A 1 89 ? 1.738 -5.270 2.642 1.00 89.44 89 GLN A N 1
ATOM 717 C CA . GLN A 1 89 ? 0.595 -6.119 2.945 1.00 89.44 89 GLN A CA 1
ATOM 718 C C . GLN A 1 89 ? -0.607 -5.238 3.251 1.00 89.44 89 GLN A C 1
ATOM 720 O O . GLN A 1 89 ? -0.470 -4.213 3.913 1.00 89.44 89 GLN A O 1
ATOM 725 N N . LEU A 1 90 ? -1.793 -5.633 2.794 1.00 89.12 90 LEU A N 1
ATOM 726 C CA . LEU A 1 90 ? -3.024 -4.959 3.199 1.00 89.12 90 LEU A CA 1
ATOM 727 C C . LEU A 1 90 ? -3.391 -5.344 4.628 1.00 89.12 90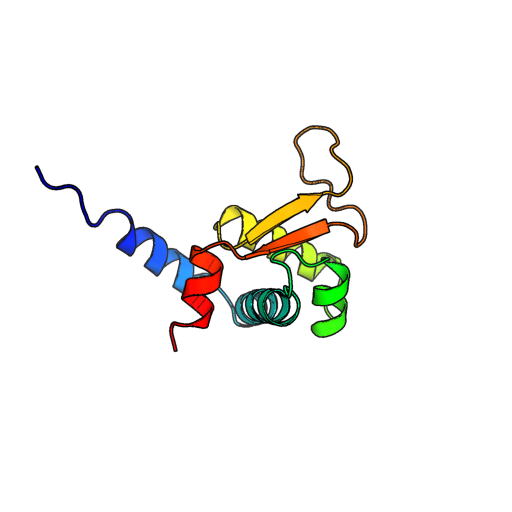 LEU A C 1
ATOM 729 O O . LEU A 1 90 ? -3.379 -6.522 4.984 1.00 89.12 90 LEU A O 1
ATOM 733 N N . THR A 1 91 ? -3.775 -4.350 5.420 1.00 88.25 91 THR A N 1
ATOM 734 C CA . THR A 1 91 ? -4.430 -4.587 6.708 1.00 88.25 91 THR A CA 1
ATOM 735 C C . THR A 1 91 ? -5.894 -4.964 6.487 1.00 88.25 91 THR A C 1
ATOM 737 O O . THR A 1 91 ? -6.433 -4.820 5.387 1.00 88.25 91 THR A O 1
ATOM 740 N N . ASP A 1 92 ? -6.584 -5.412 7.534 1.00 85.12 92 ASP A N 1
ATOM 741 C CA . ASP A 1 92 ? -8.031 -5.666 7.467 1.00 85.12 92 ASP A CA 1
ATOM 742 C C . ASP A 1 92 ? -8.820 -4.402 7.101 1.00 85.12 92 ASP A C 1
ATOM 744 O O . ASP A 1 92 ? -9.810 -4.474 6.374 1.00 85.12 92 ASP A O 1
ATOM 748 N N . LEU A 1 93 ? -8.321 -3.233 7.515 1.00 84.75 93 LEU A N 1
ATOM 749 C CA . LEU A 1 93 ? -8.868 -1.934 7.136 1.00 84.75 93 LEU A CA 1
ATOM 750 C C . LEU A 1 93 ? -8.636 -1.622 5.648 1.00 84.75 93 LEU A C 1
ATOM 752 O O . LEU A 1 93 ? -9.534 -1.135 4.972 1.00 84.75 93 LEU A O 1
ATOM 756 N N . GLY A 1 94 ? -7.448 -1.912 5.111 1.00 84.81 94 GLY A N 1
ATOM 757 C CA . GLY A 1 94 ? -7.185 -1.765 3.675 1.00 84.81 94 GLY A CA 1
ATOM 758 C C . GLY A 1 94 ? -8.031 -2.713 2.823 1.00 84.81 94 GLY A C 1
ATOM 759 O O . GLY A 1 94 ? -8.484 -2.340 1.743 1.00 84.81 94 GLY A O 1
ATOM 760 N N . ARG A 1 95 ? -8.279 -3.930 3.322 1.00 85.12 95 ARG A N 1
ATOM 761 C CA . ARG A 1 95 ? -9.112 -4.938 2.653 1.00 85.12 95 ARG A CA 1
ATOM 762 C C . ARG A 1 95 ? -10.590 -4.568 2.656 1.00 85.12 95 ARG A C 1
ATOM 764 O O . ARG A 1 95 ? -11.238 -4.733 1.626 1.00 85.12 95 ARG A O 1
ATOM 771 N N . SER A 1 96 ? -11.113 -4.034 3.761 1.00 82.81 96 SER A N 1
ATOM 772 C CA . SER A 1 96 ? -12.526 -3.646 3.841 1.00 82.81 96 SER A CA 1
ATOM 773 C C . SER A 1 96 ? -12.894 -2.587 2.798 1.00 82.81 96 SER A C 1
ATOM 775 O O . SER A 1 96 ? -13.958 -2.679 2.193 1.00 82.81 96 SER A O 1
ATOM 777 N N . LEU A 1 97 ? -11.978 -1.666 2.476 1.00 79.62 97 LEU A N 1
ATOM 778 C CA . LEU A 1 97 ? -12.170 -0.668 1.418 1.00 79.62 97 LEU A CA 1
ATOM 779 C C . LEU A 1 97 ? -12.337 -1.246 0.010 1.00 79.62 97 LEU A C 1
ATOM 781 O O . LEU A 1 97 ? -12.905 -0.585 -0.854 1.00 79.62 97 LEU A O 1
ATOM 785 N N . LEU A 1 98 ? -11.831 -2.451 -0.249 1.00 78.31 98 LEU A N 1
ATOM 786 C CA . LEU A 1 98 ? -11.976 -3.098 -1.554 1.00 78.31 98 LEU A CA 1
ATOM 787 C C . LEU A 1 98 ? -13.336 -3.790 -1.712 1.00 78.31 98 LEU A C 1
ATOM 789 O O . LEU A 1 98 ? -13.715 -4.125 -2.835 1.00 78.31 98 LEU A O 1
ATOM 793 N N . TRP A 1 99 ? -14.054 -4.015 -0.609 1.00 68.62 99 TRP A N 1
ATOM 794 C CA . TRP A 1 99 ? -15.380 -4.641 -0.585 1.00 68.62 99 TRP A CA 1
ATOM 795 C C . TRP A 1 99 ? -16.522 -3.635 -0.483 1.00 68.62 99 TRP A C 1
ATOM 797 O O . TRP A 1 99 ? -17.638 -3.948 -0.897 1.00 68.62 99 TRP A O 1
ATOM 807 N N . THR A 1 100 ? -16.253 -2.430 0.017 1.00 58.59 100 THR A N 1
ATOM 808 C CA . THR A 1 100 ? -17.217 -1.330 0.012 1.00 58.59 100 THR A CA 1
ATOM 809 C C . THR A 1 100 ? -17.357 -0.797 -1.418 1.00 58.59 100 THR A C 1
ATOM 811 O O . THR A 1 100 ? -16.562 0.031 -1.862 1.00 58.59 100 THR A O 1
ATOM 814 N N . ARG A 1 101 ? -18.313 -1.363 -2.165 1.00 48.28 101 ARG A N 1
ATOM 815 C CA . ARG A 1 101 ? -18.763 -0.863 -3.472 1.00 48.28 101 ARG A CA 1
ATOM 816 C C . ARG A 1 101 ? -19.508 0.454 -3.323 1.00 48.28 101 ARG A C 1
ATOM 818 O O . ARG A 1 101 ? -20.383 0.515 -2.432 1.00 48.28 101 ARG A O 1
#

Sequence (101 aa):
MSFKFCWLGKVVKSMDLLDDMDRRILRAIWERSLTGWVFSVNVKSALRLEKKAMLGRLVRLKELGYINAQSGSFDEGHLILKDGFNQLQLTDLGRSLLWTR

Foldseek 3Di:
DDPDDPPPVLLVVVLVVDDPVLLLLLVQQVVQPPPQKDWPVSSCVVVVDDPVVSVVSVVVCVVSVQKDKDAPDDDDPDPPVPPGGIIIGGDPSVVVVVVPD

Radius of gyration: 14.38 Å; chains: 1; bounding box: 40×26×44 Å